Protein AF-A0A1E3VVU7-F1 (afdb_monomer_lite)

Sequence (118 aa):
MFDEHMCDVMFDIPAGYERLLTTVPVYKTPYVMVYRNDKGLELTGLDDPKLKDLKIGVFQTSGVRAALAKRGIVDNVELQLQTHDGDLVPENQPGMSSSACSTASSTWPPCSAPSPAG

pLDDT: mean 78.44, std 20.52, range [24.23, 95.5]

Organism: NCBI:txid1774969

Foldseek 3Di:
DVVVVPDDDDPDDDPCPPVDDDDDDPDDDDDDDDDDPVVPDDDPDLLGPCLLVAQAEDEPPDPVQVSNVVNVNDPRYDYDYQDPCCVPDVCNPSVNVVVVVVPPPDDDDDDDDDDDDD

Secondary structure (DSSP, 8-state):
-TTTTS-S---S--TT-TTS---S------------GGG-----STT-GGGGTS-EEEETT-HHHHHHHTTT--TTEEEE---S-TTT-GGGSHHHHHHHHHTTTSS-----PPPPP-

Structure (mmCIF, N/CA/C/O backbone):
data_AF-A0A1E3VVU7-F1
#
_entry.id   AF-A0A1E3VVU7-F1
#
loop_
_atom_site.group_PDB
_atom_site.id
_atom_site.type_symbol
_atom_site.label_atom_id
_atom_site.label_alt_id
_atom_site.label_comp_id
_atom_site.label_asym_id
_atom_site.label_entity_id
_atom_site.label_seq_id
_atom_site.pdbx_PDB_ins_code
_atom_site.Cartn_x
_atom_site.Cartn_y
_atom_site.Cartn_z
_atom_site.occupancy
_atom_site.B_iso_or_equiv
_atom_site.auth_seq_id
_atom_site.auth_comp_id
_atom_site.auth_asym_id
_atom_site.auth_atom_id
_atom_site.pdbx_PDB_model_num
ATOM 1 N N . MET A 1 1 ? 17.762 7.897 -13.950 1.00 62.75 1 MET A N 1
ATOM 2 C CA . MET A 1 1 ? 18.530 6.714 -13.497 1.00 62.75 1 MET A CA 1
ATOM 3 C C . MET A 1 1 ? 18.629 5.618 -14.560 1.00 62.75 1 MET A C 1
ATOM 5 O O . MET A 1 1 ? 19.732 5.383 -15.026 1.00 62.75 1 MET A O 1
ATOM 9 N N . PHE A 1 2 ? 17.543 4.949 -14.983 1.00 74.88 2 PHE A N 1
ATOM 10 C CA . PHE A 1 2 ? 17.658 3.893 -16.014 1.00 74.88 2 PHE A CA 1
ATOM 11 C C . PHE A 1 2 ? 17.989 4.465 -17.406 1.00 74.88 2 PHE A C 1
ATOM 13 O O . PHE A 1 2 ? 18.951 4.040 -18.036 1.00 74.88 2 PHE A O 1
ATOM 20 N N . ASP A 1 3 ? 17.284 5.523 -17.822 1.00 79.25 3 ASP A N 1
ATOM 21 C CA . ASP A 1 3 ? 17.537 6.226 -19.095 1.00 79.25 3 ASP A CA 1
ATOM 22 C C . ASP A 1 3 ? 18.887 6.968 -19.138 1.00 79.25 3 ASP A C 1
ATOM 24 O O . ASP A 1 3 ? 19.324 7.416 -20.192 1.00 79.25 3 ASP A O 1
ATOM 28 N N . GLU A 1 4 ? 19.571 7.092 -17.997 1.00 84.94 4 GLU A N 1
ATOM 29 C CA . GLU A 1 4 ? 20.913 7.687 -17.895 1.00 84.94 4 GLU A CA 1
ATOM 30 C C . GLU A 1 4 ? 22.027 6.652 -18.144 1.00 84.94 4 GLU A C 1
ATOM 32 O O . GLU A 1 4 ? 23.196 6.956 -17.930 1.00 84.94 4 GLU A O 1
ATOM 37 N N . HIS A 1 5 ? 21.683 5.428 -18.573 1.00 80.94 5 HIS A N 1
ATOM 38 C CA . HIS A 1 5 ? 22.620 4.323 -18.823 1.00 80.94 5 HIS A CA 1
ATOM 39 C C . HIS A 1 5 ? 23.491 3.947 -17.611 1.00 80.94 5 HIS A C 1
ATOM 41 O O . HIS A 1 5 ? 24.604 3.447 -17.759 1.00 80.94 5 HIS A O 1
ATOM 47 N N . MET A 1 6 ? 22.970 4.164 -16.400 1.00 86.38 6 MET A N 1
ATOM 48 C CA . MET A 1 6 ? 23.673 3.856 -15.151 1.00 86.38 6 MET A CA 1
ATOM 49 C C . MET A 1 6 ? 23.430 2.417 -14.660 1.00 86.38 6 MET A C 1
ATOM 51 O O . MET A 1 6 ? 24.119 1.966 -13.747 1.00 86.38 6 MET A O 1
ATOM 55 N N . CYS A 1 7 ? 22.451 1.697 -15.225 1.00 84.88 7 CYS A N 1
ATOM 56 C CA . CYS A 1 7 ? 22.107 0.310 -14.889 1.00 84.88 7 CYS A CA 1
ATOM 57 C C . CYS A 1 7 ? 21.522 -0.421 -16.111 1.00 84.88 7 CYS A C 1
ATOM 59 O O . CYS A 1 7 ? 20.766 0.183 -16.867 1.00 84.88 7 CYS A O 1
ATOM 61 N N . ASP A 1 8 ? 21.787 -1.726 -16.244 1.00 88.75 8 ASP A N 1
ATOM 62 C CA . ASP A 1 8 ? 21.232 -2.563 -17.327 1.00 88.75 8 ASP A CA 1
ATOM 63 C C . ASP A 1 8 ? 19.908 -3.247 -16.952 1.00 88.75 8 ASP A C 1
ATOM 65 O O . ASP A 1 8 ? 19.059 -3.512 -17.802 1.00 88.75 8 ASP A O 1
ATOM 69 N N . VAL A 1 9 ? 19.725 -3.559 -15.664 1.00 89.38 9 VAL A N 1
ATOM 70 C CA . VAL A 1 9 ? 18.570 -4.305 -15.147 1.00 89.38 9 VAL A CA 1
ATOM 71 C C . VAL A 1 9 ? 18.083 -3.656 -13.861 1.00 89.38 9 VAL A C 1
ATOM 73 O O . VAL A 1 9 ? 18.881 -3.328 -12.985 1.00 89.38 9 VAL A O 1
ATOM 76 N N . MET A 1 10 ? 16.763 -3.515 -13.732 1.00 87.88 10 MET A N 1
ATOM 77 C CA . MET A 1 10 ? 16.119 -3.067 -12.503 1.00 87.88 10 MET A CA 1
ATOM 78 C C . MET A 1 10 ? 15.247 -4.183 -11.927 1.00 87.88 10 MET A C 1
ATOM 80 O O . MET A 1 10 ? 14.435 -4.783 -12.632 1.00 87.88 10 MET A O 1
ATOM 84 N N . PHE A 1 11 ? 15.440 -4.465 -10.642 1.00 89.81 11 PHE A N 1
ATOM 85 C CA . PHE A 1 11 ? 14.667 -5.455 -9.897 1.00 89.81 11 PHE A CA 1
ATOM 86 C C . PHE A 1 11 ? 13.456 -4.807 -9.214 1.00 89.81 11 PHE A C 1
ATOM 88 O O . PHE A 1 11 ? 13.425 -3.594 -9.028 1.00 89.81 11 PHE A O 1
ATOM 95 N N . ASP A 1 12 ? 12.478 -5.638 -8.837 1.00 87.12 12 ASP A N 1
ATOM 96 C CA . ASP A 1 12 ? 11.276 -5.241 -8.081 1.00 87.12 12 ASP A CA 1
ATOM 97 C C . ASP A 1 12 ? 10.412 -4.168 -8.773 1.00 87.12 12 ASP A C 1
ATOM 99 O O . ASP A 1 12 ? 9.967 -3.187 -8.180 1.00 87.12 12 ASP A O 1
ATOM 103 N N . ILE A 1 13 ? 10.167 -4.360 -10.073 1.00 89.62 13 ILE A N 1
ATOM 104 C CA . ILE A 1 13 ? 9.288 -3.497 -10.868 1.00 89.62 13 ILE A CA 1
ATOM 105 C C . ILE A 1 13 ? 7.951 -4.202 -11.133 1.00 89.62 13 ILE A C 1
ATOM 107 O O . ILE A 1 13 ? 7.945 -5.380 -11.505 1.00 89.62 13 ILE A O 1
ATOM 111 N N . PRO A 1 14 ? 6.805 -3.505 -10.982 1.00 89.12 14 PRO A N 1
ATOM 112 C CA . PRO A 1 14 ? 5.502 -4.065 -11.312 1.00 89.12 14 PRO A CA 1
ATOM 113 C C . PRO A 1 14 ? 5.419 -4.539 -12.765 1.00 89.12 14 PRO A C 1
ATOM 115 O O . PRO A 1 14 ? 5.976 -3.926 -13.676 1.00 89.12 14 PRO A O 1
ATOM 118 N N . ALA A 1 15 ? 4.649 -5.600 -12.994 1.00 90.00 15 ALA A N 1
ATOM 119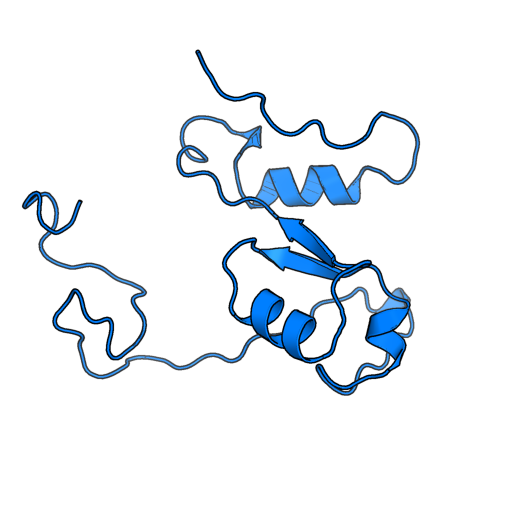 C CA . ALA A 1 15 ? 4.350 -6.064 -14.343 1.00 90.00 15 ALA A CA 1
ATOM 120 C C . ALA A 1 15 ? 3.698 -4.947 -15.177 1.00 90.00 15 ALA A C 1
ATOM 122 O O . ALA A 1 15 ? 2.786 -4.272 -14.697 1.00 90.00 15 ALA A O 1
ATOM 123 N N . GLY A 1 16 ? 4.138 -4.778 -16.428 1.00 86.38 16 GLY A N 1
ATOM 124 C CA . GLY A 1 16 ? 3.563 -3.779 -17.335 1.00 86.38 16 GLY A CA 1
ATOM 125 C C . GLY A 1 16 ? 3.959 -2.334 -17.022 1.00 86.38 16 GLY A C 1
ATOM 126 O O . GLY A 1 16 ? 3.246 -1.412 -17.406 1.00 86.38 16 GLY A O 1
ATOM 127 N N . TYR A 1 17 ? 5.073 -2.120 -16.321 1.00 87.06 17 TYR A N 1
ATOM 128 C CA . TYR A 1 17 ? 5.605 -0.783 -16.089 1.00 87.06 17 TYR A CA 1
ATOM 129 C C . TYR A 1 17 ? 5.972 -0.090 -17.408 1.00 87.06 17 TYR A C 1
ATOM 131 O O . TYR A 1 17 ? 6.926 -0.482 -18.068 1.00 87.06 17 TYR A O 1
ATOM 139 N N . GLU A 1 18 ? 5.233 0.958 -17.778 1.00 85.19 18 GLU A N 1
ATOM 140 C CA . GLU A 1 18 ? 5.255 1.541 -19.134 1.00 85.19 18 GLU A CA 1
ATOM 141 C C . GLU A 1 18 ? 6.630 2.023 -19.612 1.00 85.19 18 GLU A C 1
ATOM 143 O O . GLU A 1 18 ? 6.892 2.062 -20.811 1.00 85.19 18 GLU A O 1
ATOM 148 N N . ARG A 1 19 ? 7.521 2.388 -18.686 1.00 85.44 19 ARG A N 1
ATOM 149 C CA . ARG A 1 19 ? 8.846 2.928 -19.016 1.00 85.44 19 ARG A CA 1
ATOM 150 C C . ARG A 1 19 ? 9.908 1.857 -19.267 1.00 85.44 19 ARG A C 1
ATOM 152 O O . ARG A 1 19 ? 11.024 2.210 -19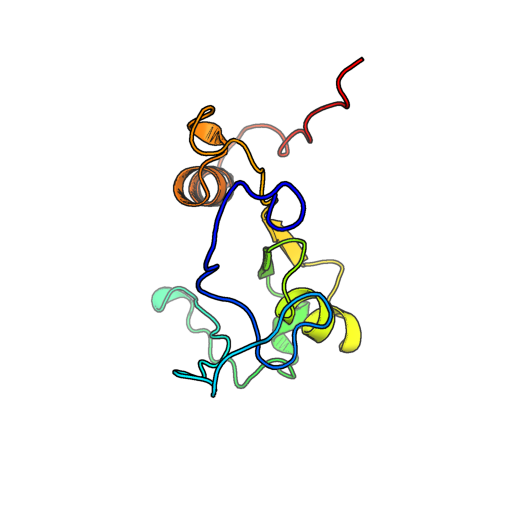.620 1.00 85.44 19 ARG A O 1
ATOM 159 N N . LEU A 1 20 ? 9.599 0.576 -19.052 1.00 87.31 20 LEU A N 1
ATOM 160 C CA . LEU A 1 20 ? 10.568 -0.519 -19.135 1.00 87.31 20 LEU A CA 1
ATOM 161 C C . LEU A 1 20 ? 9.970 -1.744 -19.822 1.00 87.31 20 LEU A C 1
ATOM 163 O O . LEU A 1 20 ? 8.798 -2.076 -19.649 1.00 87.31 20 LEU A O 1
ATOM 167 N N . LEU A 1 21 ? 10.813 -2.492 -20.530 1.00 90.62 21 LEU A N 1
ATOM 168 C CA . LEU A 1 21 ? 10.464 -3.855 -20.907 1.00 90.62 21 LEU A CA 1
ATOM 169 C C . LEU A 1 21 ? 10.529 -4.738 -19.651 1.00 90.62 21 LEU A C 1
ATOM 171 O O . LEU A 1 21 ? 11.594 -4.910 -19.064 1.00 90.62 21 LEU A O 1
ATOM 175 N N . THR A 1 22 ? 9.385 -5.279 -19.228 1.00 92.38 22 THR A N 1
ATOM 176 C CA . THR A 1 22 ? 9.288 -6.131 -18.031 1.00 92.38 22 THR A CA 1
ATOM 177 C C . THR A 1 22 ? 9.372 -7.614 -18.391 1.00 92.38 22 THR A C 1
ATOM 179 O O . THR A 1 22 ? 8.979 -8.030 -19.482 1.00 92.38 22 THR A O 1
ATOM 182 N N . THR A 1 23 ? 9.913 -8.423 -17.480 1.00 91.25 23 THR A N 1
ATOM 183 C CA . THR A 1 23 ? 9.970 -9.885 -17.618 1.00 91.25 23 THR A CA 1
ATOM 184 C C . THR A 1 23 ? 8.600 -10.523 -17.359 1.00 91.25 23 THR A C 1
ATOM 186 O O . THR A 1 23 ? 7.641 -9.856 -16.962 1.00 91.25 23 THR A O 1
ATOM 189 N N . VAL A 1 24 ? 8.496 -11.846 -17.543 1.00 93.19 24 VAL A N 1
ATOM 190 C CA . VAL A 1 24 ? 7.347 -12.595 -17.012 1.00 93.19 24 VAL A CA 1
ATOM 191 C C . VAL A 1 24 ? 7.348 -12.460 -15.479 1.00 93.19 24 VAL A C 1
ATOM 193 O O . VAL A 1 24 ? 8.391 -12.710 -14.870 1.00 93.19 24 VAL A O 1
ATOM 196 N N . PRO A 1 25 ? 6.222 -12.078 -14.841 1.00 92.88 25 PRO A N 1
ATOM 197 C CA . PRO A 1 25 ? 6.184 -11.825 -13.402 1.00 92.88 25 PRO A CA 1
ATOM 198 C C . PRO A 1 25 ? 6.649 -13.036 -12.590 1.00 92.88 25 PRO A C 1
ATOM 200 O O . PRO A 1 25 ? 6.082 -14.121 -12.705 1.00 92.88 25 PRO A O 1
ATOM 203 N N . VAL A 1 26 ? 7.672 -12.838 -11.755 1.00 93.38 26 VAL A N 1
ATOM 204 C CA . VAL A 1 26 ? 8.305 -13.922 -10.983 1.00 93.38 26 VAL A CA 1
ATOM 205 C C . VAL A 1 26 ? 7.537 -14.233 -9.694 1.00 93.38 26 VAL A C 1
ATOM 207 O O . VAL A 1 26 ? 7.500 -15.378 -9.253 1.00 93.38 26 VAL A O 1
ATOM 210 N N . TYR A 1 27 ? 6.889 -13.232 -9.093 1.00 91.94 27 TYR A N 1
ATOM 211 C CA . TYR A 1 27 ? 6.052 -13.397 -7.905 1.00 91.94 27 TYR A CA 1
ATOM 212 C C . TYR A 1 27 ? 4.879 -12.416 -7.902 1.00 91.94 27 TYR A C 1
ATOM 214 O O . TYR A 1 27 ? 4.900 -11.377 -8.562 1.00 91.94 27 TYR A O 1
ATOM 222 N N . LYS A 1 28 ? 3.847 -12.748 -7.120 1.00 91.81 28 LYS A N 1
ATOM 223 C CA . LYS A 1 28 ? 2.711 -11.872 -6.829 1.00 91.81 28 LYS A CA 1
ATOM 224 C C . LYS A 1 28 ? 2.386 -11.964 -5.346 1.00 91.81 28 LYS A C 1
ATOM 226 O O . LYS A 1 28 ? 2.052 -13.039 -4.856 1.00 91.81 28 LYS A O 1
ATOM 231 N N . THR A 1 29 ? 2.455 -10.839 -4.648 1.00 90.31 29 THR A N 1
ATOM 232 C CA . THR A 1 29 ? 2.158 -10.750 -3.216 1.00 90.31 29 THR A CA 1
ATOM 233 C C . THR A 1 29 ? 0.947 -9.849 -2.972 1.00 90.31 29 THR A C 1
ATOM 235 O O . THR A 1 29 ? 0.748 -8.866 -3.692 1.00 90.31 29 THR A O 1
ATOM 238 N N . PRO A 1 30 ? 0.087 -10.183 -1.994 1.00 90.25 30 PRO A N 1
ATOM 239 C CA . PRO A 1 30 ? -0.962 -9.281 -1.549 1.00 90.25 30 PRO A CA 1
ATOM 240 C C . PRO A 1 30 ? -0.400 -8.229 -0.584 1.00 90.25 30 PRO A C 1
ATOM 242 O O . PRO A 1 30 ? 0.616 -8.445 0.078 1.00 90.25 30 PRO A O 1
ATOM 245 N N . TYR A 1 31 ? -1.118 -7.117 -0.439 1.00 90.88 31 TYR A N 1
ATOM 246 C CA . TYR A 1 31 ? -0.952 -6.261 0.732 1.00 90.88 31 TYR A CA 1
ATOM 247 C C . TYR A 1 31 ? -1.531 -6.950 1.967 1.00 90.88 31 TYR A C 1
ATOM 249 O O . TYR A 1 31 ? -2.557 -7.627 1.885 1.00 90.88 31 TYR A O 1
ATOM 257 N N . VAL A 1 32 ? -0.888 -6.740 3.113 1.00 91.62 32 VAL A N 1
ATOM 258 C CA . VAL A 1 32 ? -1.303 -7.302 4.400 1.00 91.62 32 VAL A CA 1
ATOM 259 C C . VAL A 1 32 ? -1.543 -6.187 5.410 1.00 91.62 32 VAL A C 1
ATOM 261 O O . VAL A 1 32 ? -0.874 -5.155 5.381 1.00 91.62 32 VAL A O 1
ATOM 264 N N . MET A 1 33 ? -2.505 -6.399 6.305 1.00 91.06 33 MET A N 1
ATOM 265 C CA . MET A 1 33 ? -2.714 -5.545 7.473 1.00 91.06 33 MET A CA 1
ATOM 266 C C . MET A 1 33 ? -1.987 -6.163 8.662 1.00 91.06 33 MET A C 1
ATOM 268 O O . MET A 1 33 ? -2.103 -7.363 8.901 1.00 91.06 33 MET A O 1
ATOM 272 N N . VAL A 1 34 ? -1.249 -5.341 9.403 1.00 90.88 34 VAL A N 1
ATOM 273 C CA . VAL A 1 34 ? -0.484 -5.774 10.574 1.00 90.88 34 VAL A CA 1
ATOM 274 C C . VAL A 1 34 ? -0.921 -4.944 11.770 1.00 90.88 34 VAL A C 1
ATOM 276 O O . VAL A 1 34 ? -0.997 -3.721 11.695 1.00 90.88 34 VAL A O 1
ATOM 279 N N . TYR A 1 35 ? -1.215 -5.614 12.877 1.00 91.38 35 TYR A N 1
ATOM 280 C CA . TYR A 1 35 ? -1.611 -4.993 14.134 1.00 91.38 35 TYR A CA 1
ATOM 281 C C . TYR A 1 35 ? -1.170 -5.873 15.305 1.00 91.38 35 TYR A C 1
ATOM 283 O O . TYR A 1 35 ? -0.820 -7.040 15.131 1.00 91.38 35 TYR A O 1
ATOM 291 N N . ARG A 1 36 ? -1.149 -5.310 16.517 1.00 90.19 36 ARG A N 1
ATOM 292 C CA . ARG A 1 36 ? -0.755 -6.065 17.711 1.00 90.19 36 ARG A CA 1
ATOM 293 C C . ARG A 1 36 ? -1.864 -7.030 18.143 1.00 90.19 36 ARG A C 1
ATOM 295 O O . ARG A 1 36 ? -3.021 -6.628 18.255 1.00 90.19 36 ARG A O 1
ATOM 302 N N . ASN A 1 37 ? -1.487 -8.263 18.480 1.00 88.81 37 ASN A N 1
ATOM 303 C CA . ASN A 1 37 ? -2.425 -9.306 18.921 1.00 88.81 37 ASN A CA 1
ATOM 304 C C . ASN A 1 37 ? -3.156 -8.972 20.234 1.00 88.81 37 ASN A C 1
ATOM 306 O O . ASN A 1 37 ? -4.261 -9.450 20.461 1.00 88.81 37 ASN A O 1
ATOM 310 N N . ASP A 1 38 ? -2.582 -8.128 21.093 1.00 91.62 38 ASP A N 1
ATOM 311 C CA . ASP A 1 38 ? -3.163 -7.752 22.389 1.00 91.62 38 ASP A CA 1
ATOM 312 C C . ASP A 1 38 ? -4.278 -6.696 22.298 1.00 91.62 38 ASP A C 1
ATOM 314 O O . ASP A 1 38 ? -4.883 -6.343 23.307 1.00 91.62 38 ASP A O 1
ATOM 318 N N . LYS A 1 39 ? -4.568 -6.183 21.097 1.00 85.50 39 LYS A N 1
ATOM 319 C CA . LYS A 1 39 ? -5.618 -5.178 20.873 1.00 85.50 39 LYS A CA 1
ATOM 320 C C . LYS A 1 39 ? -7.004 -5.770 20.618 1.00 85.50 39 LYS A C 1
ATOM 322 O O . LYS A 1 39 ? -7.953 -5.001 20.507 1.00 85.50 39 LYS A O 1
ATOM 327 N N . GLY A 1 40 ? -7.130 -7.097 20.511 1.00 86.25 40 GLY A N 1
ATOM 328 C CA . GLY A 1 40 ? -8.418 -7.762 20.265 1.00 86.25 40 GLY A CA 1
ATOM 329 C C . GLY A 1 40 ? -9.094 -7.326 18.959 1.00 86.25 40 GLY A C 1
ATOM 330 O O . GLY A 1 40 ? -10.319 -7.317 18.865 1.00 86.25 40 GLY A O 1
ATOM 331 N N . LEU A 1 41 ? -8.305 -6.897 17.968 1.00 88.88 41 LEU A N 1
ATOM 332 C CA . LEU A 1 41 ? -8.819 -6.445 16.681 1.00 88.88 41 LEU A CA 1
ATOM 333 C C . LEU A 1 41 ? -9.122 -7.649 15.788 1.00 88.88 41 LEU A C 1
ATOM 335 O O . LEU A 1 41 ? -8.228 -8.404 15.411 1.00 88.88 41 LEU A O 1
ATOM 339 N N . GLU A 1 42 ? -10.388 -7.775 15.410 1.00 88.94 42 GLU A N 1
ATOM 340 C CA . GLU A 1 42 ? -10.836 -8.656 14.335 1.00 88.94 42 GLU A CA 1
ATOM 341 C C . GLU A 1 42 ? -11.274 -7.788 13.158 1.00 88.94 42 GLU A C 1
ATOM 343 O O . GLU A 1 42 ? -12.338 -7.157 13.211 1.00 88.94 42 GLU A O 1
ATOM 348 N N . LEU A 1 43 ? -10.399 -7.710 12.151 1.00 90.25 43 LEU A N 1
ATOM 349 C CA . LEU A 1 43 ? -10.600 -6.970 10.909 1.00 90.25 43 LEU A CA 1
ATOM 350 C C . LEU A 1 43 ? -10.818 -7.957 9.765 1.00 90.25 43 LEU A C 1
ATOM 352 O O . LEU A 1 43 ? -10.023 -8.871 9.559 1.00 90.25 43 LEU A O 1
ATOM 356 N N . THR A 1 44 ? -11.885 -7.749 9.004 1.00 88.56 44 THR A N 1
ATOM 357 C CA . THR A 1 44 ? -12.277 -8.646 7.903 1.00 88.56 44 THR A CA 1
ATOM 358 C C . THR A 1 44 ? -11.667 -8.262 6.553 1.00 88.56 44 THR A C 1
ATOM 360 O O . THR A 1 44 ? -11.578 -9.091 5.649 1.00 88.56 44 THR A O 1
ATOM 363 N N . GLY A 1 45 ? -11.212 -7.016 6.406 1.00 91.00 45 GLY A N 1
ATOM 364 C CA . GLY A 1 45 ? -10.626 -6.498 5.174 1.00 91.00 45 GLY A CA 1
ATOM 365 C C . GLY A 1 45 ? -10.608 -4.972 5.143 1.00 91.00 45 GLY A C 1
ATOM 366 O O . GLY A 1 45 ? -10.833 -4.321 6.158 1.00 91.00 45 GLY A O 1
ATOM 367 N N . LEU A 1 46 ? -10.367 -4.399 3.961 1.00 92.31 46 LEU A N 1
ATOM 368 C CA . LEU A 1 46 ? -10.347 -2.942 3.764 1.00 92.31 46 LEU A CA 1
ATOM 369 C C . LEU A 1 46 ? -11.735 -2.287 3.839 1.00 92.31 46 LEU A C 1
ATOM 371 O O . LEU A 1 46 ? -11.817 -1.071 3.957 1.00 92.31 46 LEU A O 1
ATOM 375 N N . ASP A 1 47 ? -12.806 -3.073 3.750 1.00 92.44 47 ASP A N 1
ATOM 376 C CA . ASP A 1 47 ? -14.198 -2.609 3.829 1.00 92.44 47 ASP A CA 1
ATOM 377 C C . ASP A 1 47 ? -14.765 -2.658 5.259 1.00 92.44 47 ASP A C 1
ATOM 379 O O . ASP A 1 47 ? -1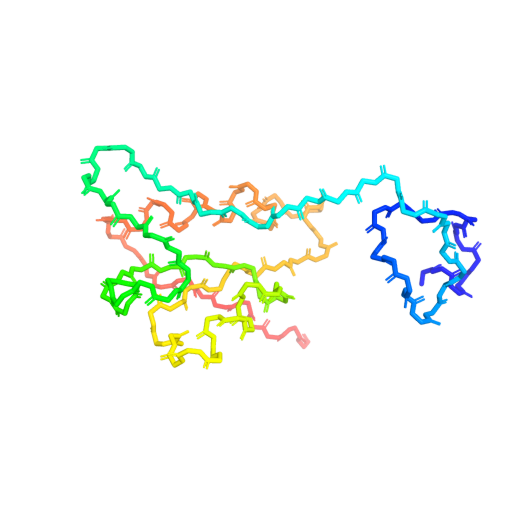5.934 -2.342 5.479 1.00 92.44 47 ASP A O 1
ATOM 383 N N . ASP A 1 48 ? -13.948 -3.054 6.238 1.00 93.88 48 ASP A N 1
ATOM 384 C CA . ASP A 1 48 ? -14.376 -3.154 7.628 1.00 93.88 48 ASP A CA 1
ATOM 385 C C . ASP A 1 48 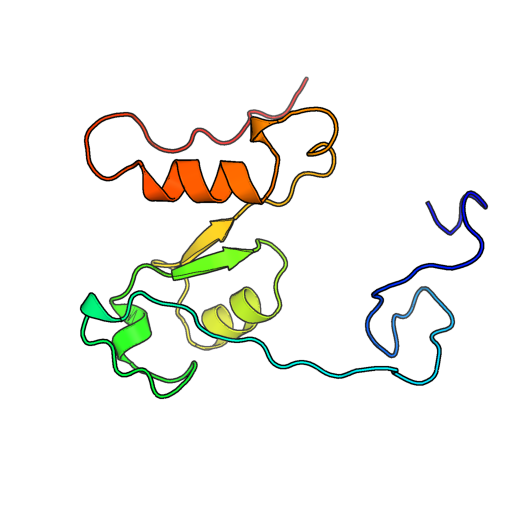? -14.692 -1.754 8.196 1.00 93.88 48 ASP A C 1
ATOM 387 O O . ASP A 1 48 ? -13.830 -0.867 8.165 1.00 93.88 48 ASP A O 1
ATOM 391 N N . PRO A 1 49 ? -15.906 -1.516 8.730 1.00 91.75 49 PRO A N 1
ATOM 392 C CA . PRO A 1 49 ? -16.301 -0.198 9.221 1.00 91.75 49 PRO A CA 1
ATOM 393 C C . PRO A 1 49 ? -15.428 0.288 10.381 1.00 91.75 49 PRO A C 1
ATOM 395 O O . PRO A 1 49 ? -15.250 1.497 10.521 1.00 91.75 49 PRO A O 1
ATOM 398 N N . LYS A 1 50 ? -14.829 -0.628 11.160 1.00 92.00 50 LYS A N 1
ATOM 399 C CA . LYS A 1 50 ? -13.929 -0.285 12.272 1.00 92.00 50 LYS A CA 1
ATOM 400 C C . LYS A 1 50 ? -12.710 0.506 11.804 1.00 92.00 50 LYS A C 1
ATOM 402 O O . LYS A 1 50 ? -12.129 1.248 12.587 1.00 92.00 50 LYS A O 1
ATOM 407 N N . LEU A 1 51 ? -12.323 0.390 10.530 1.00 93.75 51 LEU A N 1
ATOM 408 C CA . LEU A 1 51 ? -11.195 1.138 9.975 1.00 93.75 51 LEU A CA 1
ATOM 409 C C . LEU A 1 51 ? -11.406 2.654 9.997 1.00 93.75 51 LEU A C 1
ATOM 411 O O . LEU A 1 51 ? -10.425 3.375 9.886 1.00 93.75 51 LEU A O 1
ATOM 415 N N . LYS A 1 52 ? -12.637 3.154 10.149 1.00 92.50 52 LYS A N 1
ATOM 416 C CA . LYS A 1 52 ? -12.905 4.596 10.274 1.00 92.50 52 LYS A CA 1
ATOM 417 C C . LYS A 1 52 ? -12.512 5.165 11.638 1.00 92.50 52 LYS A C 1
ATOM 419 O O . LYS A 1 52 ? -12.222 6.351 11.733 1.00 92.50 52 LYS A O 1
ATOM 424 N N . ASP A 1 53 ? -12.458 4.313 12.658 1.00 91.94 53 ASP A N 1
ATOM 425 C CA . ASP A 1 53 ? -12.181 4.715 14.040 1.00 91.94 53 ASP A CA 1
ATOM 426 C C . ASP A 1 53 ? -10.722 4.442 14.451 1.00 91.94 53 ASP A C 1
ATOM 428 O O . ASP A 1 53 ? -10.274 4.852 15.522 1.00 91.94 53 ASP A O 1
ATOM 432 N N . LEU A 1 54 ? -9.961 3.727 13.616 1.00 92.88 54 LEU A N 1
ATOM 433 C CA . LEU A 1 54 ? -8.584 3.323 13.906 1.00 92.88 54 LEU A CA 1
ATOM 434 C C . LEU A 1 54 ? -7.564 4.316 13.358 1.00 92.88 54 LEU A C 1
ATOM 436 O O . LEU A 1 54 ? -7.770 4.926 12.322 1.00 92.88 54 LEU A O 1
ATOM 440 N N . LYS A 1 55 ? -6.402 4.416 14.000 1.00 93.50 55 LYS A N 1
ATOM 441 C CA . LYS A 1 55 ? -5.248 5.114 13.425 1.00 93.50 55 LYS A CA 1
ATOM 442 C C . LYS A 1 55 ? -4.507 4.169 12.476 1.00 93.50 55 LYS A C 1
ATOM 444 O O . LYS A 1 55 ? -4.043 3.118 12.917 1.00 93.50 55 LYS A O 1
ATOM 449 N N . ILE A 1 56 ? -4.399 4.523 11.194 1.00 94.12 56 ILE A N 1
ATOM 450 C CA . ILE A 1 56 ? -3.864 3.634 10.149 1.00 94.12 56 ILE A CA 1
ATOM 451 C C . ILE A 1 56 ? -2.595 4.234 9.542 1.00 94.12 56 ILE A C 1
ATOM 453 O O . ILE A 1 56 ? -2.638 5.316 8.974 1.00 94.12 56 ILE A O 1
ATOM 457 N N . GLY A 1 57 ? -1.471 3.519 9.618 1.00 92.94 57 GLY A N 1
ATOM 458 C CA . GLY A 1 57 ? -0.225 3.915 8.953 1.00 92.94 57 GLY A CA 1
ATOM 459 C C . GLY A 1 57 ? -0.107 3.324 7.547 1.00 92.94 57 GLY A C 1
ATOM 460 O O . GLY A 1 57 ? -0.278 2.117 7.372 1.00 92.94 57 GLY A O 1
ATOM 461 N N . VAL A 1 58 ? 0.217 4.149 6.548 1.00 93.50 58 VAL A N 1
ATOM 462 C CA . VAL A 1 58 ? 0.484 3.710 5.162 1.00 93.50 58 VAL A CA 1
ATOM 463 C C . VAL A 1 58 ? 1.639 4.494 4.540 1.00 93.50 58 VAL A C 1
ATOM 465 O O . VAL A 1 58 ? 1.892 5.636 4.912 1.00 93.50 58 VAL A O 1
ATOM 468 N N . PHE A 1 59 ? 2.313 3.934 3.531 1.00 89.62 59 PHE A N 1
ATOM 469 C CA . PHE A 1 59 ? 3.301 4.697 2.759 1.00 89.62 59 PHE A CA 1
ATOM 470 C C . PHE A 1 59 ? 2.632 5.717 1.831 1.00 89.62 59 PHE A C 1
ATOM 472 O O . PHE A 1 59 ? 1.598 5.423 1.215 1.00 89.62 59 PHE A O 1
ATOM 479 N N . GLN A 1 60 ? 3.263 6.886 1.687 1.00 87.19 60 GLN A N 1
ATOM 480 C CA . GLN A 1 60 ? 2.765 8.047 0.937 1.00 87.19 60 GLN A CA 1
ATOM 481 C C . GLN A 1 60 ? 2.253 7.719 -0.478 1.00 87.19 60 GLN A C 1
ATOM 483 O O . GLN A 1 60 ? 1.216 8.241 -0.901 1.00 87.19 60 GLN A O 1
ATOM 488 N N . THR A 1 61 ? 2.959 6.853 -1.206 1.00 86.69 61 THR A N 1
ATOM 489 C CA . THR A 1 61 ? 2.693 6.494 -2.613 1.00 86.69 61 THR A CA 1
ATOM 490 C C . THR A 1 61 ? 2.116 5.084 -2.779 1.00 86.69 61 THR A C 1
ATOM 492 O O . THR A 1 61 ? 2.005 4.580 -3.895 1.00 86.69 61 THR A O 1
ATOM 495 N N . SER A 1 62 ? 1.720 4.428 -1.683 1.00 90.06 62 SER A N 1
ATOM 496 C CA . SER A 1 62 ? 1.224 3.050 -1.733 1.00 90.06 62 SER A CA 1
ATOM 497 C C . SER A 1 62 ? -0.156 2.920 -2.383 1.00 90.06 62 SER A C 1
ATOM 499 O O . SER A 1 62 ? -1.044 3.758 -2.203 1.00 90.06 62 SER A O 1
ATOM 501 N N . GLY A 1 63 ? -0.390 1.781 -3.047 1.00 91.38 63 GLY A N 1
ATOM 502 C CA . GLY A 1 63 ? -1.722 1.407 -3.533 1.00 91.38 63 GLY A CA 1
ATOM 503 C C . GLY A 1 63 ? -2.760 1.260 -2.410 1.00 91.38 63 GLY A C 1
ATOM 504 O O . GLY A 1 63 ? -3.944 1.503 -2.635 1.00 91.38 63 GLY A O 1
ATOM 505 N N . VAL A 1 64 ? -2.324 0.940 -1.184 1.00 93.12 64 VAL A N 1
ATOM 506 C CA . VAL A 1 64 ? -3.193 0.845 0.004 1.00 93.12 64 VAL A CA 1
ATOM 507 C C . VAL A 1 64 ? -3.786 2.204 0.364 1.00 93.12 64 VAL A C 1
ATOM 509 O O . VAL A 1 64 ? -4.989 2.293 0.602 1.00 93.12 64 VAL A O 1
ATOM 512 N N . ARG A 1 65 ? -2.989 3.280 0.318 1.00 94.44 65 ARG A N 1
ATOM 513 C CA . ARG A 1 65 ? -3.485 4.646 0.537 1.00 94.44 65 ARG A CA 1
ATOM 514 C C . ARG A 1 65 ? -4.594 5.000 -0.455 1.00 94.44 65 ARG A C 1
ATOM 516 O O . ARG A 1 65 ? -5.641 5.502 -0.057 1.00 94.44 65 ARG A O 1
ATOM 523 N N . ALA A 1 66 ? -4.394 4.690 -1.737 1.00 94.44 66 ALA A N 1
ATOM 524 C CA . ALA A 1 66 ? -5.416 4.907 -2.760 1.00 94.44 66 ALA A CA 1
ATOM 525 C C . ALA A 1 66 ? -6.674 4.051 -2.514 1.00 94.44 66 ALA A C 1
ATOM 527 O O . ALA A 1 66 ? -7.794 4.514 -2.727 1.00 94.44 66 ALA A O 1
ATOM 528 N N . ALA A 1 67 ? -6.510 2.811 -2.047 1.00 95.00 67 ALA A N 1
ATOM 529 C CA . ALA A 1 67 ? -7.621 1.917 -1.734 1.00 95.00 67 ALA A CA 1
ATOM 530 C C . ALA A 1 67 ? -8.452 2.377 -0.520 1.00 95.00 67 ALA A C 1
ATOM 532 O O . ALA A 1 67 ? -9.675 2.225 -0.548 1.00 95.00 67 ALA A O 1
ATOM 533 N N . LEU A 1 68 ? -7.817 2.944 0.511 1.00 95.06 68 LEU A N 1
ATOM 534 C CA . LEU A 1 68 ? -8.485 3.536 1.678 1.00 95.06 68 LEU A CA 1
ATOM 535 C C . LEU A 1 68 ? -9.212 4.835 1.311 1.00 95.06 68 LEU A C 1
ATOM 537 O O . LEU A 1 68 ? -10.381 5.006 1.656 1.00 95.06 68 LEU A O 1
ATOM 541 N N . ALA A 1 69 ? -8.579 5.695 0.506 1.00 94.69 69 ALA A N 1
ATOM 542 C CA . ALA A 1 69 ? -9.193 6.933 0.028 1.00 94.69 69 ALA A CA 1
ATOM 543 C C . ALA A 1 69 ? -10.478 6.675 -0.780 1.00 94.69 69 ALA A C 1
ATOM 545 O O . ALA A 1 69 ? -11.484 7.352 -0.577 1.00 94.69 69 ALA A O 1
ATOM 546 N N . LYS A 1 70 ? -10.497 5.632 -1.628 1.00 95.50 70 LYS A N 1
ATOM 547 C CA . LYS A 1 70 ? -11.707 5.193 -2.358 1.00 95.50 70 LYS A CA 1
ATOM 548 C C . LYS A 1 70 ? -12.871 4.788 -1.441 1.00 95.50 70 LYS A C 1
ATOM 550 O O . LYS A 1 70 ? -14.007 4.757 -1.900 1.00 95.50 70 LYS A O 1
ATOM 555 N N . ARG A 1 71 ? -12.598 4.479 -0.171 1.00 94.75 71 ARG A N 1
ATOM 556 C CA . ARG A 1 71 ? -13.582 4.106 0.860 1.00 94.75 71 ARG A CA 1
ATOM 557 C C . ARG A 1 71 ? -13.903 5.252 1.824 1.00 94.75 71 ARG A C 1
ATOM 559 O O . ARG A 1 71 ? -14.624 5.048 2.798 1.00 94.75 71 ARG 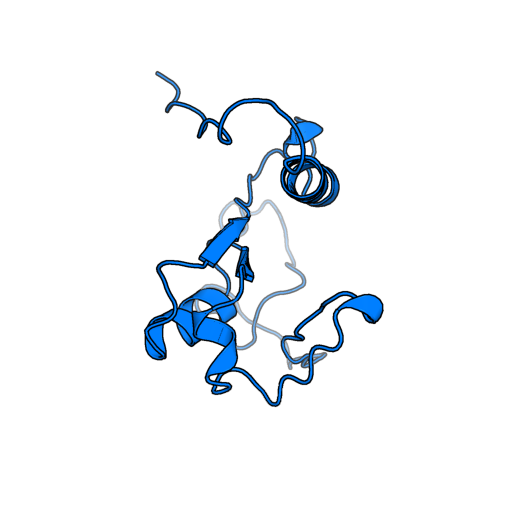A O 1
ATOM 566 N N . GLY A 1 72 ? -13.370 6.446 1.562 1.00 94.44 72 GLY A N 1
ATOM 567 C CA . GLY A 1 72 ? -13.543 7.621 2.415 1.00 94.44 72 GLY A CA 1
ATOM 568 C C . GLY A 1 72 ? -12.736 7.578 3.713 1.00 94.44 72 GLY A C 1
ATOM 569 O O . GLY A 1 72 ? -13.052 8.316 4.636 1.00 94.44 72 GLY A O 1
ATOM 570 N N . ILE A 1 73 ? -11.718 6.717 3.808 1.00 94.69 73 ILE A N 1
ATOM 571 C CA . ILE A 1 73 ? -10.831 6.619 4.972 1.00 94.69 73 ILE A CA 1
ATOM 572 C C . ILE A 1 73 ? -9.587 7.456 4.662 1.00 94.69 73 ILE A C 1
ATOM 574 O O . ILE A 1 73 ? -8.664 6.985 3.993 1.00 94.69 73 ILE A O 1
ATOM 578 N N . VAL A 1 74 ? -9.610 8.727 5.065 1.00 92.44 74 VAL A N 1
ATOM 579 C CA . VAL A 1 74 ? -8.539 9.703 4.785 1.00 92.44 74 VAL A CA 1
ATOM 580 C C . VAL A 1 74 ? -8.102 10.477 6.026 1.00 92.44 74 VAL A C 1
ATOM 582 O O . VAL A 1 74 ? -6.913 10.741 6.171 1.00 92.44 74 VAL A O 1
ATOM 585 N N . ASP A 1 75 ? -9.031 10.787 6.931 1.00 91.62 75 ASP A N 1
ATOM 586 C CA . ASP A 1 75 ? -8.783 11.675 8.078 1.00 91.62 75 ASP A CA 1
ATOM 587 C C . ASP A 1 75 ? -7.947 11.017 9.184 1.00 91.62 75 ASP A C 1
ATOM 589 O O . ASP A 1 75 ? -7.258 11.684 9.950 1.00 91.62 75 ASP A O 1
ATOM 593 N N . ASN A 1 76 ? -7.995 9.691 9.264 1.00 93.06 76 ASN A N 1
ATOM 594 C CA . ASN A 1 76 ? -7.346 8.864 10.278 1.00 93.06 76 ASN A CA 1
ATOM 595 C C . ASN A 1 76 ? -6.141 8.074 9.726 1.00 93.06 76 ASN A C 1
ATOM 597 O O . ASN A 1 76 ? -5.703 7.083 10.324 1.00 93.06 76 ASN A O 1
ATOM 601 N N . VAL A 1 77 ? -5.614 8.509 8.576 1.00 93.44 77 VAL A N 1
ATOM 602 C CA . VAL A 1 77 ? -4.477 7.893 7.888 1.00 93.44 77 VAL A CA 1
ATOM 603 C C . VAL A 1 77 ? -3.206 8.705 8.127 1.00 93.44 77 VAL A C 1
ATOM 605 O O . VAL A 1 77 ? -3.105 9.856 7.715 1.00 93.44 77 VAL A O 1
ATOM 608 N N . GLU A 1 78 ? -2.201 8.072 8.724 1.00 92.88 78 GLU A N 1
ATOM 609 C CA . GLU A 1 78 ? -0.857 8.625 8.873 1.00 92.88 78 GLU A CA 1
ATOM 610 C C . GLU A 1 78 ? 0.032 8.198 7.711 1.00 92.88 78 GLU A C 1
ATOM 612 O O . GLU A 1 78 ? 0.112 7.014 7.361 1.00 92.88 78 GLU A O 1
ATOM 617 N N . LEU A 1 79 ? 0.730 9.170 7.126 1.00 89.25 79 LEU A N 1
ATOM 618 C CA . LEU A 1 79 ? 1.610 8.929 5.994 1.00 89.25 79 LEU A CA 1
ATOM 619 C C . LEU A 1 79 ? 3.046 8.723 6.453 1.00 89.25 79 LEU A C 1
ATOM 621 O O . LEU A 1 79 ? 3.698 9.635 6.951 1.00 89.25 79 LEU A O 1
ATOM 625 N N . GLN A 1 80 ? 3.561 7.534 6.168 1.00 84.12 80 GLN A N 1
ATOM 626 C CA . GLN A 1 80 ? 4.984 7.264 6.198 1.00 84.12 80 GLN A CA 1
ATOM 627 C C . GLN A 1 80 ? 5.611 7.839 4.924 1.00 84.12 80 GLN A C 1
ATOM 629 O O . GLN A 1 80 ? 5.369 7.342 3.814 1.00 84.12 80 GLN A O 1
ATOM 634 N N . LEU A 1 81 ? 6.391 8.906 5.085 1.00 81.00 81 LEU A N 1
ATOM 635 C CA . LEU A 1 81 ? 7.153 9.509 3.996 1.00 81.00 81 LEU A CA 1
ATOM 636 C C . LEU A 1 81 ? 8.306 8.580 3.610 1.00 81.00 81 LEU A C 1
ATOM 638 O O . LEU A 1 81 ? 8.995 8.034 4.470 1.00 81.00 81 LEU A O 1
ATOM 642 N N . GLN A 1 82 ? 8.493 8.390 2.308 1.00 76.06 82 GLN A N 1
ATOM 643 C CA . GLN A 1 82 ? 9.662 7.707 1.767 1.00 76.06 82 GLN A CA 1
ATOM 644 C C . GLN A 1 82 ? 10.605 8.776 1.245 1.00 76.06 82 GLN A C 1
ATOM 646 O O . GLN A 1 82 ? 10.259 9.500 0.313 1.00 76.06 82 GLN A O 1
ATOM 651 N N . THR A 1 83 ? 11.774 8.892 1.861 1.00 76.50 83 THR A N 1
ATOM 652 C CA . THR A 1 83 ? 12.836 9.748 1.346 1.00 76.50 83 THR A CA 1
ATOM 653 C C . THR A 1 83 ? 13.798 8.911 0.502 1.00 76.50 83 THR A C 1
ATOM 655 O O . THR A 1 83 ? 13.822 7.680 0.578 1.00 76.50 83 THR A O 1
ATOM 658 N N . HIS A 1 84 ? 14.571 9.585 -0.343 1.00 79.38 84 HIS A N 1
ATOM 659 C CA . HIS A 1 84 ? 15.512 8.942 -1.262 1.00 79.38 84 HIS A CA 1
ATOM 660 C C . HIS A 1 84 ? 16.944 8.861 -0.708 1.00 79.38 84 HIS A C 1
ATOM 662 O O . HIS A 1 84 ? 17.817 8.343 -1.389 1.00 79.38 84 HIS A O 1
ATOM 668 N N . ASP A 1 85 ? 17.169 9.361 0.507 1.00 79.25 85 ASP A N 1
ATOM 669 C CA . ASP A 1 85 ? 18.470 9.564 1.157 1.00 79.25 85 ASP A CA 1
ATOM 670 C C . ASP A 1 85 ? 18.604 8.778 2.473 1.00 79.25 85 ASP A C 1
ATOM 672 O O . ASP A 1 85 ? 19.405 9.126 3.340 1.00 79.25 85 ASP A O 1
ATOM 676 N N . GLY A 1 86 ? 17.795 7.728 2.660 1.00 75.94 86 GLY A N 1
ATOM 677 C CA . GLY A 1 86 ? 17.828 6.904 3.874 1.00 75.94 86 GLY A CA 1
ATOM 678 C C . GLY A 1 86 ? 19.160 6.168 4.090 1.00 75.94 86 GLY A C 1
ATOM 679 O O . GLY A 1 86 ? 19.419 5.665 5.179 1.00 75.94 86 GLY A O 1
ATOM 680 N N . ASP A 1 87 ? 20.016 6.101 3.072 1.00 77.94 87 ASP A N 1
ATOM 681 C CA . ASP A 1 87 ? 21.398 5.631 3.172 1.00 77.94 87 ASP A CA 1
ATOM 682 C C . ASP A 1 87 ? 22.343 6.680 3.782 1.00 77.94 87 ASP A C 1
ATOM 684 O O . ASP A 1 87 ? 23.304 6.315 4.460 1.00 77.94 87 ASP A O 1
ATOM 688 N N . LEU A 1 88 ? 22.061 7.969 3.573 1.00 84.75 88 LEU A N 1
ATOM 689 C CA . LEU A 1 88 ? 22.872 9.091 4.049 1.00 84.75 88 LEU A CA 1
ATOM 690 C C . LEU A 1 88 ? 22.405 9.621 5.407 1.00 84.75 88 LEU A C 1
ATOM 692 O O . LEU A 1 88 ? 23.229 10.006 6.236 1.00 84.75 88 LEU A O 1
ATOM 696 N N . VAL A 1 89 ? 21.090 9.651 5.633 1.00 81.81 89 VAL A N 1
ATOM 697 C CA . VAL A 1 89 ? 20.463 10.202 6.837 1.00 81.81 89 VAL A CA 1
ATOM 698 C C . VAL A 1 89 ? 19.804 9.059 7.617 1.00 81.81 89 VAL A C 1
ATOM 700 O O . VAL A 1 89 ? 18.776 8.533 7.184 1.00 81.81 89 VAL A O 1
ATOM 703 N N . PRO A 1 90 ? 20.362 8.643 8.770 1.00 79.12 90 PRO A N 1
ATOM 704 C CA . PRO A 1 90 ? 19.828 7.525 9.547 1.00 79.12 90 PRO A CA 1
ATOM 705 C C . PRO A 1 90 ? 18.357 7.698 9.946 1.00 79.12 90 PRO A C 1
ATOM 707 O O . PRO A 1 90 ? 17.587 6.742 9.894 1.00 79.12 90 PRO A O 1
ATOM 710 N N . GLU A 1 91 ? 17.932 8.917 10.283 1.00 75.56 91 GLU A N 1
ATOM 711 C CA . GLU A 1 91 ? 16.552 9.225 10.686 1.00 75.56 91 GLU A CA 1
ATOM 712 C C . GLU A 1 91 ? 15.538 8.989 9.558 1.00 75.56 91 GLU A C 1
ATOM 714 O O . GLU A 1 91 ? 14.374 8.663 9.804 1.00 75.56 91 GLU A O 1
ATOM 719 N N . ASN A 1 92 ? 16.001 9.106 8.317 1.00 77.62 92 ASN A N 1
ATOM 720 C CA . ASN A 1 92 ? 15.221 8.905 7.107 1.00 77.62 92 ASN A CA 1
ATOM 721 C C . ASN A 1 92 ? 15.095 7.422 6.727 1.00 77.62 92 ASN A C 1
ATOM 723 O O . ASN A 1 92 ? 14.353 7.065 5.807 1.00 77.62 92 ASN A O 1
ATOM 727 N N . GLN A 1 93 ? 15.769 6.525 7.456 1.00 73.94 93 GLN A N 1
ATOM 728 C 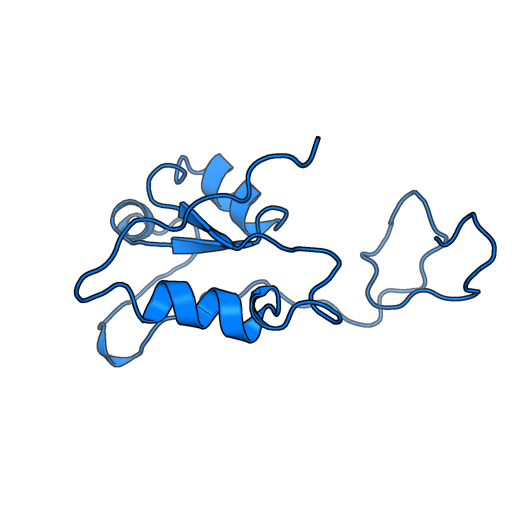CA . GLN A 1 93 ? 15.615 5.095 7.244 1.00 73.94 93 GLN A CA 1
ATOM 729 C C . GLN A 1 93 ? 14.175 4.652 7.529 1.00 73.94 93 GLN A C 1
ATOM 731 O O . GLN A 1 93 ? 13.598 5.018 8.562 1.00 73.94 93 GLN A O 1
ATOM 736 N N . PRO A 1 94 ? 13.605 3.764 6.692 1.00 68.38 94 PRO A N 1
ATOM 737 C CA . PRO A 1 94 ? 12.238 3.283 6.873 1.00 68.38 94 PRO A CA 1
ATOM 738 C C . PRO A 1 94 ? 11.980 2.687 8.266 1.00 68.38 94 PRO A C 1
ATOM 740 O O . PRO A 1 94 ? 10.917 2.902 8.850 1.00 68.38 94 PRO A O 1
ATOM 743 N N . GLY A 1 95 ? 12.971 1.980 8.825 1.00 67.56 95 GLY A N 1
ATOM 744 C CA . GLY A 1 95 ? 12.885 1.392 10.161 1.00 67.56 95 GLY A CA 1
ATOM 745 C C . GLY A 1 95 ? 12.807 2.441 11.273 1.00 67.56 95 GLY A C 1
ATOM 746 O O . GLY A 1 95 ? 11.950 2.342 12.152 1.00 67.56 95 GLY A O 1
ATOM 747 N N . MET A 1 96 ? 13.646 3.478 11.214 1.00 63.28 96 MET A N 1
ATOM 748 C CA . MET A 1 96 ? 13.719 4.499 12.263 1.00 63.28 96 MET A CA 1
ATOM 749 C C . MET A 1 96 ? 12.531 5.458 12.217 1.00 63.28 96 MET A C 1
ATOM 751 O O . MET A 1 96 ? 11.942 5.745 13.260 1.00 63.28 96 MET A O 1
ATOM 755 N N . SER A 1 97 ? 12.091 5.862 11.027 1.00 56.62 97 SER A N 1
ATOM 756 C CA . SER A 1 97 ? 10.920 6.729 10.879 1.00 56.62 97 SER A CA 1
ATOM 757 C C . SER A 1 97 ? 9.635 6.079 11.441 1.00 56.62 97 SER A C 1
ATOM 759 O O . SER A 1 97 ? 8.821 6.750 12.076 1.00 56.62 97 SER A O 1
ATOM 761 N N . SER A 1 98 ? 9.488 4.748 11.344 1.00 52.66 98 SER A N 1
ATOM 762 C CA . SER A 1 98 ? 8.364 4.026 11.973 1.00 52.66 98 SER A CA 1
ATOM 763 C C . SER A 1 98 ? 8.439 3.997 13.515 1.00 52.66 98 SER A C 1
ATOM 765 O O . SER A 1 98 ? 7.414 4.014 14.210 1.00 52.66 98 SER A O 1
ATOM 767 N N . SER A 1 99 ? 9.659 4.007 14.070 1.00 47.88 99 SER A N 1
ATOM 768 C CA . SER A 1 99 ? 9.909 4.041 15.518 1.00 47.88 99 SER A CA 1
ATOM 769 C C . SER A 1 99 ? 9.622 5.417 16.124 1.00 47.88 99 SER A C 1
ATOM 771 O O . SER A 1 99 ? 9.082 5.501 17.229 1.00 47.88 99 SER A O 1
ATOM 773 N N . ALA A 1 100 ? 9.859 6.494 15.369 1.00 43.56 100 ALA A N 1
ATOM 774 C CA . ALA A 1 100 ? 9.500 7.849 15.774 1.00 43.56 100 ALA A CA 1
ATOM 775 C C . ALA A 1 100 ? 7.979 7.991 15.984 1.00 43.56 100 ALA A C 1
ATOM 777 O O . ALA A 1 100 ? 7.545 8.554 16.988 1.00 43.56 100 ALA A O 1
ATOM 778 N N . CYS A 1 101 ? 7.158 7.378 15.119 1.00 42.09 101 CYS A N 1
ATOM 779 C CA . CYS A 1 101 ? 5.700 7.350 15.293 1.00 42.09 101 CYS A CA 1
ATOM 780 C C . CYS A 1 101 ? 5.254 6.441 16.461 1.00 42.09 101 CYS A C 1
ATOM 782 O O . CYS A 1 101 ? 4.291 6.747 17.164 1.00 42.09 101 CYS A O 1
ATOM 784 N N . SER A 1 102 ? 5.984 5.350 16.724 1.00 38.84 102 SER A N 1
ATOM 785 C CA . SER A 1 102 ? 5.685 4.409 17.819 1.00 38.84 102 SER A CA 1
ATOM 786 C C . SER A 1 102 ? 6.006 4.962 19.216 1.00 38.84 102 SER A C 1
ATOM 788 O O . SER A 1 102 ? 5.445 4.491 20.206 1.00 38.84 102 SER A O 1
ATOM 790 N N . THR A 1 103 ? 6.879 5.969 19.311 1.00 35.56 103 THR A N 1
ATOM 791 C CA . THR A 1 103 ? 7.342 6.542 20.591 1.00 35.56 103 THR A CA 1
ATOM 792 C C . THR A 1 103 ? 6.530 7.779 21.017 1.00 35.56 103 THR A C 1
ATOM 794 O O . THR A 1 103 ? 6.650 8.254 22.144 1.00 35.56 103 THR A O 1
ATOM 797 N N . ALA A 1 104 ? 5.616 8.268 20.172 1.00 37.62 104 ALA A N 1
ATOM 798 C CA . ALA A 1 104 ? 4.824 9.482 20.403 1.00 37.62 104 ALA A CA 1
ATOM 799 C C . ALA A 1 104 ? 3.649 9.325 21.404 1.00 37.62 104 ALA A C 1
ATOM 801 O O . ALA A 1 104 ? 2.691 10.095 21.358 1.00 37.62 104 ALA A O 1
ATOM 802 N N . SER A 1 105 ? 3.686 8.342 22.316 1.00 37.66 105 SER A N 1
ATOM 803 C CA . SER A 1 105 ? 2.635 8.149 23.335 1.00 37.66 105 SER A CA 1
ATOM 804 C C . SER A 1 105 ? 2.865 8.926 24.634 1.00 37.66 105 SER A C 1
ATOM 806 O O . SER A 1 105 ? 1.986 8.925 25.496 1.00 37.66 105 SER A O 1
ATOM 808 N N . SER A 1 106 ? 3.991 9.609 24.821 1.00 32.12 106 SER A N 1
ATOM 809 C CA . SER A 1 106 ? 4.149 10.454 26.004 1.00 32.12 106 SER A CA 1
ATOM 810 C C . SER A 1 106 ? 5.134 11.580 25.751 1.00 32.12 106 SER A C 1
ATOM 812 O O . SER A 1 106 ? 6.331 11.421 25.964 1.00 32.12 106 SER A O 1
ATOM 814 N N . THR A 1 107 ? 4.576 12.749 25.427 1.00 38.41 107 THR A N 1
ATOM 815 C CA . THR A 1 107 ? 5.227 14.067 25.483 1.00 38.41 107 THR A CA 1
ATOM 816 C C . THR A 1 107 ? 6.306 14.290 24.412 1.00 38.41 107 THR A C 1
ATOM 818 O O . THR A 1 107 ? 7.389 13.740 24.547 1.00 38.41 107 THR A O 1
ATOM 821 N N . TRP A 1 108 ? 6.008 15.137 23.408 1.00 24.23 108 TRP A N 1
ATOM 822 C CA . TRP A 1 108 ? 6.879 16.019 22.576 1.00 24.23 108 TRP A CA 1
ATOM 823 C C . TRP A 1 108 ? 6.357 16.151 21.115 1.00 24.23 108 TRP A C 1
ATOM 825 O O . TRP A 1 108 ? 5.559 15.313 20.699 1.00 24.23 108 TRP A O 1
ATOM 835 N N . PRO A 1 109 ? 6.636 17.274 20.406 1.00 30.78 109 PRO A N 1
ATOM 836 C CA . PRO A 1 109 ? 5.716 17.935 19.464 1.00 30.78 109 PRO A CA 1
ATOM 837 C C . PRO A 1 109 ? 5.501 17.172 18.141 1.00 30.78 109 PRO A C 1
ATOM 839 O O . PRO A 1 109 ? 6.273 16.264 17.833 1.00 30.78 109 PRO A O 1
ATOM 842 N N . PRO A 1 110 ? 4.443 17.510 17.365 1.00 36.81 110 PRO A N 1
ATOM 843 C CA . PRO A 1 110 ? 4.085 16.796 16.138 1.00 36.81 110 PRO A CA 1
ATOM 844 C C . PRO A 1 110 ? 5.264 16.752 15.171 1.00 36.81 110 PRO A C 1
ATOM 846 O O . PRO A 1 110 ? 5.996 17.732 15.060 1.00 36.81 110 PRO A O 1
ATOM 849 N N . CYS A 1 111 ? 5.420 15.614 14.486 1.00 43.16 111 CYS A N 1
ATOM 850 C CA . CYS A 1 111 ? 6.416 15.393 13.441 1.00 43.16 111 CYS A CA 1
ATOM 851 C C . CYS A 1 111 ? 6.461 16.601 12.496 1.00 43.16 111 CYS A C 1
ATOM 853 O O . CYS A 1 111 ? 5.581 16.776 11.652 1.00 43.16 111 CYS A O 1
ATOM 855 N N . SER A 1 112 ? 7.458 17.465 12.677 1.00 36.09 112 SER A N 1
ATOM 856 C CA . SER A 1 112 ? 7.676 18.623 11.826 1.00 36.09 112 SER A CA 1
ATOM 857 C C . SER A 1 112 ? 8.076 18.101 10.453 1.00 36.09 112 SER A C 1
ATOM 859 O O . SER A 1 112 ? 9.118 17.461 10.310 1.00 36.09 112 SER A O 1
ATOM 861 N N . ALA A 1 113 ? 7.241 18.357 9.449 1.00 36.94 113 ALA A N 1
ATOM 862 C CA . ALA A 1 113 ? 7.612 18.163 8.056 1.00 36.94 113 ALA A CA 1
ATOM 863 C C . ALA A 1 113 ? 8.934 18.904 7.769 1.00 36.94 113 ALA A C 1
ATOM 865 O O . ALA A 1 113 ? 9.095 20.037 8.240 1.00 36.94 113 ALA A O 1
ATOM 866 N N . PRO A 1 114 ? 9.880 18.318 7.012 1.00 35.50 114 PRO A N 1
ATOM 867 C CA . PRO A 1 114 ? 11.056 19.059 6.590 1.00 35.50 114 PRO A CA 1
ATOM 868 C C . PRO A 1 114 ? 10.611 20.235 5.710 1.00 35.50 114 PRO A C 1
ATOM 870 O O . PRO A 1 114 ? 9.904 20.062 4.716 1.00 35.50 114 PRO A O 1
ATOM 873 N N . SER A 1 115 ? 10.992 21.445 6.124 1.00 32.72 115 SER A N 1
ATOM 874 C CA . SER A 1 115 ? 10.826 22.680 5.353 1.00 32.72 115 SER A CA 1
ATOM 875 C C . SER A 1 115 ? 11.543 22.543 4.001 1.00 32.72 115 SER A C 1
ATOM 877 O O . SER A 1 115 ? 12.625 21.952 3.968 1.00 32.72 115 SER A O 1
ATOM 879 N N . PRO A 1 116 ? 10.998 23.077 2.890 1.00 36.31 116 PRO A N 1
ATOM 880 C CA . PRO A 1 116 ? 11.672 23.007 1.600 1.00 36.31 116 PRO A CA 1
ATOM 881 C C . PRO A 1 116 ? 12.989 23.785 1.675 1.00 36.31 116 PRO A C 1
ATOM 883 O O . PRO A 1 116 ? 13.012 24.937 2.112 1.00 36.31 116 PRO A O 1
ATOM 886 N N . ALA A 1 117 ? 14.077 23.124 1.285 1.00 34.50 117 ALA A N 1
ATOM 887 C CA . ALA A 1 117 ? 15.384 23.741 1.132 1.00 34.50 117 ALA A CA 1
ATOM 888 C C . ALA A 1 117 ? 15.303 24.865 0.085 1.00 34.50 117 ALA A C 1
ATOM 890 O O . ALA A 1 117 ? 14.821 24.645 -1.029 1.00 34.50 117 ALA A O 1
ATOM 891 N N . GLY A 1 118 ? 15.755 26.056 0.475 1.00 31.33 118 GLY A N 1
ATOM 892 C CA . GLY A 1 118 ? 16.138 27.156 -0.406 1.00 31.33 118 GLY A CA 1
ATOM 893 C C . GLY A 1 118 ? 17.622 27.432 -0.243 1.00 31.33 118 GLY A C 1
ATOM 894 O O . GLY A 1 118 ? 18.147 27.121 0.852 1.00 31.33 118 GLY A O 1
#

Radius of gyration: 17.98 Å; chains: 1; bounding box: 40×41×47 Å